Protein AF-A0A1V5B534-F1 (afdb_monomer_lite)

Foldseek 3Di:
DPPVVVVVVVPDQPQDADADPVRHGPTGQDPVNSVVVVVVVVVVVVVVD

pLDDT: mean 79.81, std 16.55, range [48.47, 95.06]

Structure (mmCIF, N/CA/C/O backbone):
data_AF-A0A1V5B534-F1
#
_entry.id   AF-A0A1V5B534-F1
#
loop_
_atom_site.group_PDB
_atom_site.id
_atom_site.type_symbol
_atom_site.label_atom_id
_atom_site.label_alt_id
_atom_site.label_comp_id
_atom_site.label_asym_id
_atom_site.label_entity_id
_atom_site.label_seq_id
_atom_site.pdbx_PDB_ins_code
_atom_site.Cartn_x
_atom_site.Cartn_y
_atom_site.Cartn_z
_atom_site.occupancy
_atom_site.B_iso_or_equiv
_atom_site.auth_seq_id
_atom_site.auth_comp_id
_atom_site.auth_asym_id
_atom_site.auth_atom_id
_atom_site.pdbx_PDB_model_num
ATOM 1 N N . MET A 1 1 ? -9.021 21.146 18.726 1.00 52.00 1 MET A N 1
ATOM 2 C CA . MET A 1 1 ? -9.235 20.330 17.503 1.00 52.00 1 MET A CA 1
ATOM 3 C C . MET A 1 1 ? -8.076 19.342 17.410 1.00 52.00 1 MET A C 1
ATOM 5 O O . MET A 1 1 ? -7.028 19.733 17.892 1.00 52.00 1 MET A O 1
ATOM 9 N N . MET A 1 2 ? -8.249 18.128 16.858 1.00 52.19 2 MET A N 1
ATOM 10 C CA . MET A 1 2 ? -7.244 17.036 16.668 1.00 52.19 2 MET A CA 1
ATOM 11 C C . MET A 1 2 ? -7.473 15.710 17.438 1.00 52.19 2 MET A C 1
ATOM 13 O O . MET A 1 2 ? -6.578 14.877 17.472 1.00 52.19 2 MET A O 1
ATOM 17 N N . ALA A 1 3 ? -8.659 15.441 18.003 1.00 52.72 3 ALA A N 1
ATOM 18 C CA . ALA A 1 3 ? -8.982 14.081 18.480 1.00 52.72 3 ALA A CA 1
ATOM 19 C C . ALA A 1 3 ? -9.394 13.139 17.324 1.00 52.72 3 ALA A C 1
ATOM 21 O O . ALA A 1 3 ? -8.960 11.994 17.279 1.00 52.72 3 ALA A O 1
ATOM 22 N N . GLY A 1 4 ? -10.153 13.644 16.340 1.00 52.34 4 GLY A N 1
ATOM 23 C CA . GLY A 1 4 ? -10.681 12.826 15.236 1.00 52.34 4 GLY A CA 1
ATOM 24 C C . GLY A 1 4 ? -9.635 12.350 14.220 1.00 52.34 4 GLY A C 1
ATOM 25 O O . GLY A 1 4 ? -9.762 11.264 13.669 1.00 52.34 4 GLY A O 1
ATOM 26 N N . THR A 1 5 ? -8.562 13.115 13.996 1.00 55.50 5 THR A N 1
ATOM 27 C CA . THR A 1 5 ? -7.542 12.777 12.988 1.00 55.50 5 THR A CA 1
ATOM 28 C C . THR A 1 5 ? -6.680 11.585 13.411 1.00 55.50 5 THR A C 1
ATOM 30 O O . THR A 1 5 ? -6.366 10.727 12.593 1.00 55.50 5 THR A O 1
ATOM 33 N N . ALA A 1 6 ? -6.327 11.496 14.698 1.00 53.91 6 ALA A N 1
ATOM 34 C CA . ALA A 1 6 ? -5.528 10.394 15.234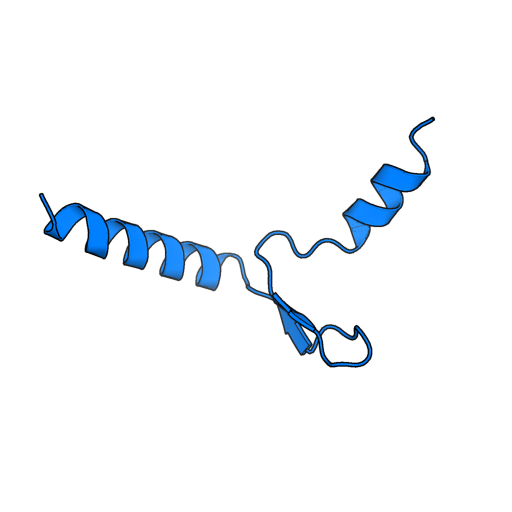 1.00 53.91 6 ALA A CA 1
ATOM 35 C C . ALA A 1 6 ? -6.291 9.058 15.227 1.00 53.91 6 ALA A C 1
ATOM 37 O O . ALA A 1 6 ? -5.685 8.000 15.090 1.00 53.91 6 ALA A O 1
ATOM 38 N N . GLU A 1 7 ? -7.617 9.103 15.354 1.00 52.00 7 GLU A N 1
ATOM 39 C CA . GLU A 1 7 ? -8.481 7.921 15.324 1.00 52.00 7 GLU A CA 1
ATOM 40 C C . GLU A 1 7 ? -8.693 7.404 13.891 1.00 52.00 7 GLU A C 1
ATOM 42 O O . GLU A 1 7 ? -8.634 6.198 13.665 1.00 52.00 7 GLU A O 1
ATOM 47 N N . MET A 1 8 ? -8.801 8.303 12.903 1.00 54.78 8 MET A N 1
ATOM 48 C CA . MET A 1 8 ? -8.839 7.941 11.477 1.00 54.78 8 MET A CA 1
ATOM 49 C C . MET A 1 8 ? -7.525 7.322 10.976 1.00 54.78 8 MET A C 1
ATOM 51 O O . MET A 1 8 ? -7.549 6.439 10.123 1.00 54.78 8 MET A O 1
ATOM 55 N N . LEU A 1 9 ? -6.380 7.754 11.515 1.00 60.50 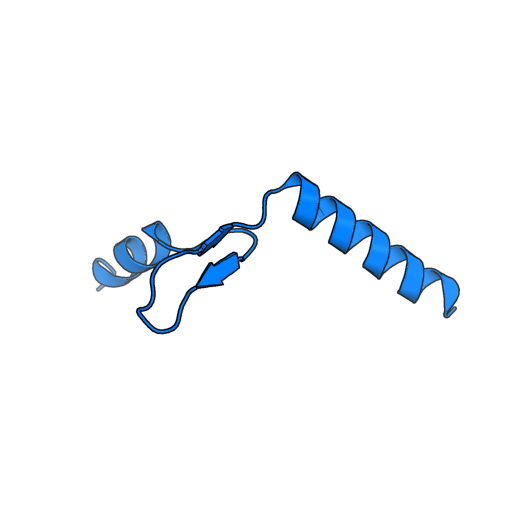9 LEU A N 1
ATOM 56 C CA . LEU A 1 9 ? -5.059 7.232 11.141 1.00 60.50 9 LEU A CA 1
ATOM 57 C C . LEU A 1 9 ? -4.812 5.802 11.641 1.00 60.50 9 LEU A C 1
ATOM 59 O O . LEU A 1 9 ? -4.087 5.057 10.989 1.00 60.50 9 LEU A O 1
ATOM 63 N N . LYS A 1 10 ? -5.424 5.390 12.762 1.00 59.16 10 LYS A N 1
ATOM 64 C CA . LYS A 1 10 ? -5.232 4.042 13.336 1.00 59.16 10 LYS A CA 1
ATOM 65 C C . LYS A 1 10 ? -5.679 2.911 12.410 1.00 59.16 10 LYS A C 1
ATOM 67 O O . LYS A 1 10 ? -5.133 1.820 12.501 1.00 59.16 10 LYS A O 1
ATOM 72 N N . ASN A 1 11 ? -6.650 3.181 11.540 1.00 64.19 11 ASN A N 1
ATOM 73 C CA . ASN A 1 11 ? -7.189 2.205 10.595 1.00 64.19 11 ASN A CA 1
ATOM 74 C C . ASN A 1 11 ? -6.625 2.386 9.176 1.00 64.19 11 ASN A C 1
ATOM 76 O O . ASN A 1 11 ? -7.108 1.741 8.246 1.00 64.19 11 ASN A O 1
ATOM 80 N N . MET A 1 12 ? -5.640 3.272 8.978 1.00 70.69 12 MET A N 1
ATOM 81 C CA . MET A 1 12 ? -4.993 3.397 7.676 1.00 70.69 12 MET A CA 1
ATOM 82 C C . MET A 1 12 ? -4.075 2.206 7.428 1.00 70.69 12 MET A C 1
ATOM 84 O O . MET A 1 12 ? -3.234 1.865 8.257 1.00 70.69 12 MET A O 1
ATOM 88 N N . LEU A 1 13 ? -4.219 1.607 6.249 1.00 79.25 13 LEU A N 1
ATOM 89 C CA . LEU A 1 13 ? -3.292 0.604 5.748 1.00 79.25 13 LEU A CA 1
ATOM 90 C C . LEU A 1 13 ? -2.063 1.334 5.185 1.00 79.25 13 LEU A C 1
ATOM 92 O O . LEU A 1 13 ? -2.199 2.009 4.162 1.00 79.25 13 LEU A O 1
ATOM 96 N N . PRO A 1 14 ? -0.882 1.237 5.825 1.00 81.94 14 PRO A N 1
ATOM 97 C CA . PRO A 1 14 ? 0.275 2.081 5.505 1.00 81.94 14 PRO A CA 1
ATOM 98 C C . PRO A 1 14 ? 0.790 1.893 4.073 1.00 81.94 14 PRO A C 1
ATOM 100 O O . PRO A 1 14 ? 1.326 2.833 3.493 1.00 81.94 14 PRO A O 1
ATOM 103 N N . TYR A 1 15 ? 0.577 0.709 3.493 1.00 88.62 15 TYR A N 1
ATOM 104 C CA . TYR A 1 15 ? 0.980 0.359 2.129 1.00 88.62 15 TYR A CA 1
ATOM 105 C C . TYR A 1 15 ? -0.213 0.125 1.185 1.00 88.62 15 TYR A C 1
ATOM 107 O O . TYR A 1 15 ? -0.031 -0.236 0.025 1.00 88.62 15 TYR A O 1
ATOM 115 N N . GLY A 1 16 ? -1.442 0.355 1.661 1.00 89.69 16 GLY A N 1
ATOM 116 C CA . GLY A 1 16 ? -2.678 0.086 0.924 1.00 89.69 16 GLY A CA 1
ATOM 117 C C . GLY A 1 16 ? -3.249 -1.322 1.133 1.00 89.69 16 GLY A C 1
ATOM 118 O O . GLY A 1 16 ? -2.798 -2.098 1.976 1.00 89.69 16 GLY A O 1
ATOM 119 N N . GLY A 1 17 ? -4.309 -1.634 0.388 1.00 90.75 17 GLY A N 1
ATOM 120 C CA . GLY A 1 17 ? -5.037 -2.899 0.480 1.00 90.75 17 GLY A CA 1
ATOM 121 C C . GLY A 1 17 ? -6.374 -2.851 -0.254 1.00 90.75 17 GLY A C 1
ATOM 122 O O . GLY A 1 17 ? -6.677 -1.879 -0.948 1.00 90.75 17 GLY A O 1
ATOM 123 N N . ALA A 1 18 ? -7.181 -3.896 -0.085 1.00 91.25 18 ALA A N 1
ATOM 124 C CA . ALA A 1 18 ? -8.516 -3.995 -0.665 1.00 91.25 18 ALA A CA 1
ATOM 125 C C . ALA A 1 18 ? -9.580 -4.189 0.418 1.00 91.25 18 ALA A C 1
ATOM 127 O O . ALA A 1 18 ? -9.403 -4.961 1.367 1.00 91.25 18 ALA A O 1
ATOM 128 N N . VAL A 1 19 ? -10.722 -3.529 0.235 1.00 90.44 19 VAL A N 1
ATOM 129 C CA . VAL A 1 19 ? -11.922 -3.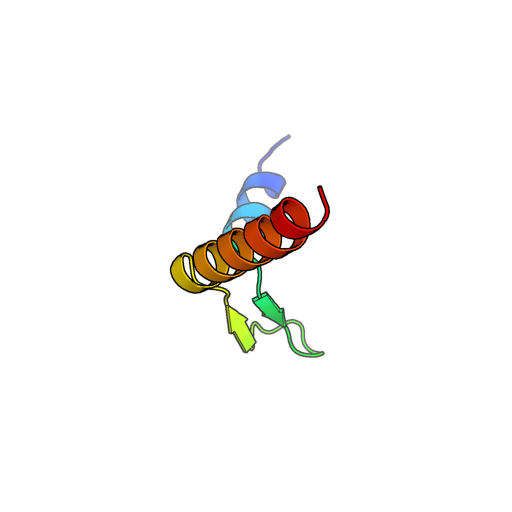707 1.058 1.00 90.44 19 VAL A CA 1
ATOM 130 C C . VAL A 1 19 ? -13.050 -4.303 0.221 1.00 90.44 19 VAL A C 1
ATOM 132 O O . VAL A 1 19 ? -13.126 -4.057 -0.984 1.00 90.44 19 VAL A O 1
ATOM 135 N N . ASN A 1 20 ? -13.930 -5.087 0.840 1.00 93.75 20 ASN A N 1
ATOM 136 C CA . ASN A 1 20 ? -15.147 -5.555 0.178 1.00 93.75 20 ASN A CA 1
ATOM 137 C C . ASN A 1 20 ? -16.221 -4.451 0.122 1.00 93.75 20 ASN A C 1
ATOM 139 O O . ASN A 1 20 ? -16.052 -3.349 0.646 1.00 93.75 20 ASN A O 1
ATOM 143 N N . ILE A 1 21 ? -17.369 -4.760 -0.491 1.00 94.12 21 ILE A N 1
ATOM 144 C CA . ILE A 1 21 ? -18.502 -3.825 -0.624 1.00 94.12 21 ILE A CA 1
ATOM 145 C C . ILE A 1 21 ? -19.123 -3.401 0.718 1.00 94.12 21 ILE A C 1
ATOM 147 O O . ILE A 1 21 ? -19.892 -2.444 0.758 1.00 94.12 21 ILE A O 1
ATOM 151 N N . HIS A 1 22 ? -18.805 -4.104 1.805 1.00 94.19 22 HIS A N 1
ATOM 152 C CA . HIS A 1 22 ? -19.253 -3.797 3.162 1.00 94.19 22 HIS A CA 1
ATOM 153 C C . HIS A 1 22 ? -18.224 -2.965 3.946 1.00 94.19 22 HIS A C 1
ATOM 155 O O . HIS A 1 22 ? -18.482 -2.602 5.091 1.00 94.19 22 HIS A O 1
ATOM 161 N N . GLY A 1 23 ? -17.084 -2.625 3.333 1.00 85.31 23 GLY A N 1
ATOM 162 C CA . GLY A 1 23 ? -16.007 -1.858 3.961 1.00 85.31 23 GLY A CA 1
ATOM 163 C C . GLY A 1 23 ? -15.059 -2.698 4.820 1.00 85.31 23 GLY A C 1
ATOM 164 O O . GLY A 1 23 ? -14.231 -2.135 5.532 1.00 85.31 23 GLY A O 1
ATOM 165 N N . GLU A 1 24 ? -15.155 -4.027 4.763 1.00 91.00 24 GLU A N 1
ATOM 166 C CA . GLU A 1 24 ? -14.274 -4.925 5.509 1.00 91.00 24 GLU A CA 1
ATOM 167 C C . GLU A 1 24 ? -12.975 -5.143 4.739 1.00 91.00 24 GLU A C 1
ATOM 169 O O . GLU A 1 24 ? -12.985 -5.366 3.526 1.00 91.00 24 GLU A O 1
ATOM 174 N N . ILE A 1 25 ? -11.848 -5.109 5.447 1.00 89.56 25 ILE A N 1
ATOM 175 C CA . ILE A 1 25 ? -10.534 -5.360 4.858 1.00 89.56 25 ILE A CA 1
ATOM 176 C C . ILE A 1 25 ? -10.449 -6.831 4.445 1.00 89.56 25 ILE A C 1
ATOM 178 O O . ILE A 1 25 ? -10.611 -7.731 5.265 1.00 89.56 25 ILE A O 1
ATOM 182 N N . THR A 1 26 ? -10.174 -7.060 3.165 1.00 93.94 26 THR A N 1
ATOM 183 C CA . THR A 1 26 ? -10.021 -8.403 2.578 1.00 93.94 26 THR A CA 1
ATOM 184 C C . THR A 1 26 ? -8.578 -8.721 2.218 1.00 93.94 26 THR A C 1
ATOM 186 O O . THR A 1 26 ? -8.210 -9.890 2.142 1.00 93.94 26 THR A O 1
ATOM 189 N N . TRP A 1 27 ? -7.754 -7.690 2.025 1.00 91.69 27 TRP A N 1
ATOM 190 C CA . TRP A 1 27 ? -6.335 -7.825 1.731 1.00 91.69 27 TRP A CA 1
ATOM 191 C C . TRP A 1 27 ? -5.570 -6.594 2.221 1.00 91.69 27 TRP A C 1
ATOM 193 O O . TRP A 1 27 ? -6.044 -5.466 2.068 1.00 91.69 27 TRP A O 1
ATOM 203 N N . CYS A 1 28 ? -4.386 -6.822 2.784 1.00 92.75 28 CYS A N 1
ATOM 204 C CA . CYS A 1 28 ? -3.458 -5.789 3.230 1.00 92.75 28 CYS A CA 1
ATOM 205 C C . CYS A 1 28 ? -2.159 -5.945 2.449 1.00 92.75 28 CYS A C 1
ATOM 207 O O . CYS A 1 28 ? -1.589 -7.034 2.459 1.00 92.75 28 CYS A O 1
ATOM 209 N N . VAL A 1 29 ? -1.683 -4.860 1.840 1.00 92.69 29 VAL A N 1
ATOM 210 C CA . VAL A 1 29 ? -0.362 -4.843 1.211 1.00 92.69 29 VAL A CA 1
ATOM 211 C C . VAL A 1 29 ? 0.689 -4.874 2.314 1.00 92.69 29 VAL A C 1
ATOM 213 O O . VAL A 1 29 ? 0.672 -4.054 3.240 1.00 92.69 29 VAL A O 1
ATOM 216 N N . THR A 1 30 ? 1.591 -5.837 2.230 1.00 92.56 30 THR A N 1
ATOM 217 C CA . THR A 1 30 ? 2.754 -5.931 3.111 1.00 92.56 30 THR A CA 1
ATOM 218 C C . THR A 1 30 ? 3.859 -4.977 2.660 1.00 92.56 30 THR A C 1
ATOM 220 O O . THR A 1 30 ? 3.896 -4.518 1.520 1.00 92.56 30 THR A O 1
ATOM 223 N N . GLU A 1 31 ? 4.793 -4.678 3.561 1.00 93.31 31 GLU A N 1
ATOM 224 C CA . GLU A 1 31 ? 5.964 -3.862 3.223 1.00 93.31 31 GLU A CA 1
ATOM 225 C C . GLU A 1 31 ? 6.807 -4.495 2.105 1.00 93.31 31 GLU A C 1
ATOM 227 O O . GLU A 1 31 ? 7.289 -3.792 1.217 1.00 93.31 31 GLU A O 1
ATOM 232 N N . ASP A 1 32 ? 6.944 -5.822 2.115 1.00 94.62 32 ASP A N 1
ATOM 233 C CA . ASP A 1 32 ? 7.710 -6.562 1.112 1.00 94.62 32 ASP A CA 1
ATOM 234 C C . ASP A 1 32 ? 7.058 -6.474 -0.276 1.00 94.62 32 ASP A C 1
ATOM 236 O O . ASP A 1 32 ? 7.736 -6.118 -1.240 1.00 94.62 32 ASP A O 1
ATOM 240 N N . GLU A 1 33 ? 5.741 -6.695 -0.373 1.00 93.56 33 GLU A N 1
ATOM 241 C CA . GLU A 1 33 ? 4.983 -6.546 -1.628 1.00 93.56 33 GLU A CA 1
ATOM 242 C C . GLU A 1 33 ? 5.052 -5.109 -2.164 1.00 93.56 33 GLU A C 1
ATOM 244 O O . GLU A 1 33 ? 5.214 -4.887 -3.366 1.00 93.56 33 GLU A O 1
ATOM 249 N N . PHE A 1 34 ? 4.965 -4.114 -1.276 1.00 94.38 34 PHE A N 1
ATOM 250 C CA . PHE A 1 34 ? 5.108 -2.710 -1.655 1.00 94.38 34 PHE A CA 1
ATOM 251 C C . PHE A 1 34 ? 6.502 -2.408 -2.215 1.00 94.38 34 PHE A C 1
ATOM 253 O O . PHE A 1 34 ? 6.631 -1.754 -3.253 1.00 94.38 34 PHE A O 1
ATOM 260 N N . ASN A 1 35 ? 7.550 -2.896 -1.552 1.00 94.25 35 ASN A N 1
ATOM 261 C CA . ASN A 1 35 ? 8.928 -2.705 -1.993 1.00 94.25 35 ASN A CA 1
ATOM 262 C C . ASN A 1 35 ? 9.216 -3.426 -3.317 1.00 94.25 35 ASN A C 1
ATOM 264 O O . ASN A 1 35 ? 9.956 -2.897 -4.148 1.00 94.25 35 ASN A O 1
ATOM 268 N N . GL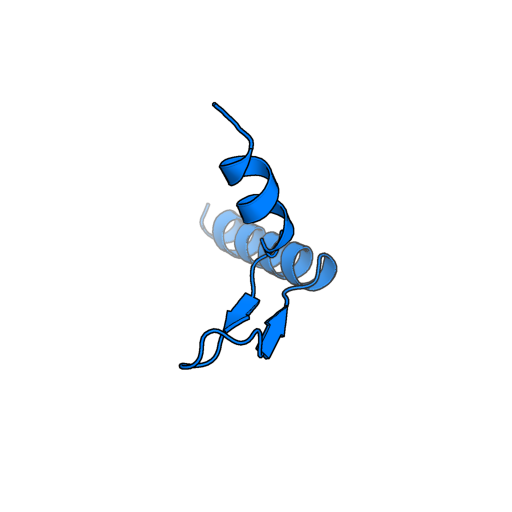U A 1 36 ? 8.627 -4.601 -3.535 1.00 95.06 36 GLU A N 1
ATOM 269 C CA . GLU A 1 36 ? 8.711 -5.323 -4.805 1.00 95.06 36 GLU A CA 1
ATOM 270 C C . GLU A 1 36 ? 8.041 -4.540 -5.940 1.00 95.06 36 GLU A C 1
ATOM 272 O O . GLU A 1 36 ? 8.680 -4.279 -6.964 1.00 95.06 36 GLU A O 1
ATOM 277 N N . LEU A 1 37 ? 6.804 -4.074 -5.732 1.00 92.06 37 LEU A N 1
ATOM 278 C CA . LEU A 1 37 ? 6.089 -3.241 -6.702 1.00 92.06 37 LEU A CA 1
ATOM 279 C C . LEU A 1 37 ? 6.874 -1.968 -7.030 1.00 92.06 37 LEU A C 1
ATOM 281 O O . LEU A 1 37 ? 6.993 -1.596 -8.197 1.00 92.06 37 LEU A O 1
ATOM 285 N N . LYS A 1 38 ? 7.431 -1.310 -6.009 1.00 91.94 38 LYS A N 1
ATOM 286 C CA . LYS A 1 38 ? 8.235 -0.099 -6.180 1.00 91.94 38 LYS A CA 1
ATOM 287 C C . LYS A 1 38 ? 9.447 -0.349 -7.080 1.00 91.94 38 LYS A C 1
ATOM 289 O O . LYS A 1 38 ? 9.627 0.386 -8.047 1.00 91.94 38 LYS A O 1
ATOM 294 N N . ARG A 1 39 ? 10.230 -1.402 -6.813 1.00 93.88 39 ARG A N 1
ATOM 295 C CA . ARG A 1 39 ? 11.389 -1.771 -7.649 1.00 93.88 39 ARG A CA 1
ATOM 296 C C . ARG A 1 39 ? 10.978 -2.100 -9.081 1.00 93.88 39 ARG A C 1
ATOM 298 O O . ARG A 1 39 ? 11.670 -1.721 -10.020 1.00 93.88 39 ARG A O 1
ATOM 305 N N . HIS A 1 40 ? 9.857 -2.799 -9.249 1.00 92.50 40 HIS A N 1
ATOM 306 C CA . HIS A 1 40 ? 9.346 -3.129 -10.574 1.00 92.50 40 HIS A CA 1
ATOM 307 C C . HIS A 1 40 ? 8.971 -1.868 -11.364 1.00 92.50 40 HIS A C 1
ATOM 309 O O . HIS A 1 40 ? 9.383 -1.719 -12.513 1.00 92.50 40 HIS A O 1
ATOM 315 N N . LEU A 1 41 ? 8.259 -0.926 -10.741 1.00 90.12 41 LEU A N 1
ATOM 316 C CA . L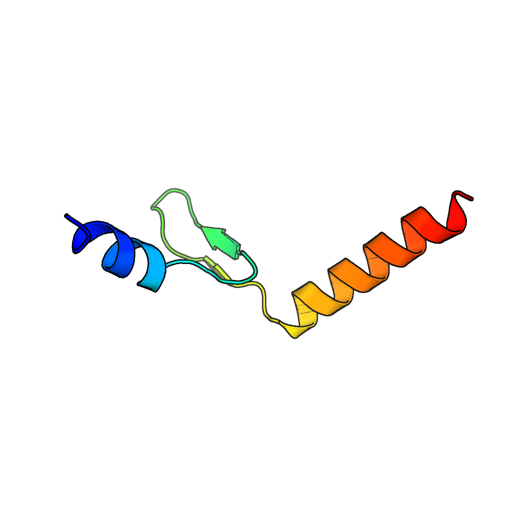EU A 1 41 ? 7.926 0.352 -11.369 1.00 90.12 41 LEU A CA 1
ATOM 317 C C . LEU A 1 41 ? 9.181 1.149 -11.735 1.00 90.12 41 LEU A C 1
ATOM 319 O O . LEU A 1 41 ? 9.276 1.618 -12.864 1.00 90.12 41 LEU A O 1
ATOM 323 N N . GLU A 1 42 ? 10.150 1.259 -10.823 1.00 90.06 42 GLU A N 1
ATOM 324 C CA . GLU A 1 42 ? 11.434 1.926 -11.090 1.00 90.06 42 GLU A CA 1
ATOM 325 C C . GLU A 1 42 ? 12.127 1.313 -12.322 1.00 90.06 42 GLU A C 1
ATOM 327 O O . GLU A 1 42 ? 12.511 2.050 -13.226 1.00 90.06 42 GLU A O 1
ATOM 332 N N . SER A 1 43 ? 12.153 -0.021 -12.444 1.00 89.69 43 SER A N 1
ATOM 333 C CA . SER A 1 43 ? 12.745 -0.693 -13.614 1.00 89.69 43 SER A CA 1
ATOM 334 C C . SER A 1 43 ? 12.035 -0.386 -14.942 1.00 89.69 43 SER A C 1
ATOM 336 O O . SER A 1 43 ? 12.699 -0.183 -15.954 1.00 89.69 43 SER A O 1
ATOM 338 N N . ILE A 1 44 ? 10.700 -0.279 -14.948 1.00 88.50 44 ILE A N 1
ATOM 339 C CA . ILE A 1 44 ? 9.924 0.064 -16.155 1.00 88.50 44 ILE A CA 1
ATOM 340 C C . ILE A 1 44 ? 10.258 1.479 -16.646 1.00 88.50 44 ILE A C 1
ATOM 342 O O . ILE A 1 44 ? 10.301 1.724 -17.852 1.00 88.50 44 ILE A O 1
ATOM 346 N N . PHE A 1 45 ? 10.456 2.424 -15.725 1.00 80.25 45 PHE A N 1
ATOM 347 C CA . PHE A 1 45 ? 10.726 3.818 -16.079 1.00 80.25 45 PHE A CA 1
ATOM 348 C C . PHE A 1 45 ? 12.202 4.089 -16.396 1.00 80.25 45 PHE A C 1
ATOM 350 O O . PHE A 1 45 ? 12.474 4.986 -17.197 1.00 80.25 45 PHE A O 1
ATOM 357 N N . ASP A 1 46 ? 13.125 3.298 -15.846 1.00 69.62 46 ASP A N 1
ATOM 358 C CA . ASP A 1 46 ? 14.551 3.357 -16.182 1.00 69.62 46 ASP A CA 1
ATOM 359 C C . ASP A 1 46 ? 14.847 2.785 -17.582 1.00 69.62 46 ASP A C 1
ATOM 361 O O . ASP A 1 46 ? 15.724 3.293 -18.272 1.00 69.62 46 ASP A O 1
ATOM 365 N N . GLU A 1 47 ? 14.089 1.788 -18.057 1.00 58.38 47 GLU A N 1
ATOM 366 C CA . GLU A 1 47 ? 14.224 1.239 -19.423 1.00 58.38 47 GLU A CA 1
ATOM 367 C C . GLU A 1 47 ? 13.643 2.150 -20.525 1.00 58.38 47 GLU A C 1
ATOM 369 O O . GLU A 1 47 ? 13.849 1.909 -21.716 1.00 58.38 47 GLU A O 1
ATOM 374 N N . ALA A 1 48 ? 12.907 3.200 -20.147 1.00 56.53 48 ALA A N 1
ATOM 375 C CA . ALA A 1 48 ? 12.289 4.148 -21.074 1.00 56.53 48 ALA A CA 1
ATOM 376 C C . ALA A 1 48 ? 13.165 5.385 -21.390 1.00 56.53 48 ALA A C 1
ATOM 378 O O . ALA A 1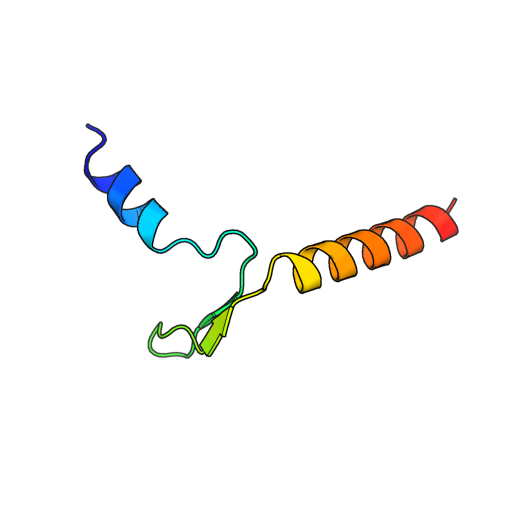 48 ? 12.694 6.280 -22.100 1.00 56.53 48 ALA A O 1
ATOM 379 N N . HIS A 1 49 ? 14.399 5.449 -20.867 1.00 48.47 49 HIS A N 1
ATOM 380 C CA . HIS A 1 49 ? 15.401 6.507 -21.094 1.00 48.47 49 HIS A CA 1
ATOM 381 C C . HIS A 1 49 ? 16.706 5.944 -21.673 1.00 48.47 49 HIS A C 1
ATOM 383 O O . HIS A 1 49 ? 17.422 6.733 -22.334 1.00 48.47 49 HIS A O 1
#

Secondary structure (DSSP, 8-state):
--HHHHHHHTT--TT-EEE-TTS-EEEE--HHHHHHHHHHHHHHHHTT-

Radius of gyration: 15.71 Å; chains: 1; bounding box: 35×29×40 Å

Sequence (49 aa):
MMAGTAEMLKNMLPYGGAVNIHGEITWCVTEDEFNELKRHLESIFDEAH